Protein AF-A0A5F1SCD1-F1 (afdb_monomer_lite)

Structure (mmCIF, N/CA/C/O backbone):
data_AF-A0A5F1SCD1-F1
#
_entry.id   AF-A0A5F1SCD1-F1
#
loop_
_atom_site.group_PDB
_atom_site.id
_atom_site.type_symbol
_atom_site.label_atom_id
_atom_site.label_alt_id
_atom_site.label_comp_id
_atom_site.label_asym_id
_atom_site.label_entity_id
_atom_site.label_seq_id
_atom_site.pdbx_PDB_ins_code
_atom_site.Cartn_x
_atom_site.Cartn_y
_atom_site.Cartn_z
_atom_site.occupancy
_atom_site.B_iso_or_equiv
_atom_site.auth_seq_id
_atom_site.auth_comp_id
_atom_site.auth_asym_id
_atom_site.auth_atom_id
_atom_site.pdbx_PDB_model_num
ATOM 1 N N . MET A 1 1 ? 27.665 -3.839 -30.040 1.00 73.50 1 MET A N 1
ATOM 2 C CA . MET A 1 1 ? 26.331 -4.293 -29.600 1.00 73.50 1 MET A CA 1
ATOM 3 C C . MET A 1 1 ? 25.674 -3.138 -28.870 1.00 73.50 1 MET A C 1
ATOM 5 O O . MET A 1 1 ? 26.247 -2.667 -27.895 1.00 73.50 1 MET A O 1
ATOM 9 N N . SER A 1 2 ? 24.573 -2.607 -29.399 1.00 88.81 2 SER A N 1
ATOM 10 C CA . SER A 1 2 ? 23.822 -1.507 -28.783 1.00 88.81 2 SER A CA 1
ATOM 11 C C . SER A 1 2 ? 22.533 -2.054 -28.180 1.00 88.81 2 SER A C 1
ATOM 13 O O . SER A 1 2 ? 21.804 -2.798 -28.832 1.00 88.81 2 SER A O 1
ATOM 15 N N . ILE A 1 3 ? 22.274 -1.697 -26.924 1.00 93.31 3 ILE A N 1
ATOM 16 C CA . ILE A 1 3 ? 21.070 -2.084 -26.188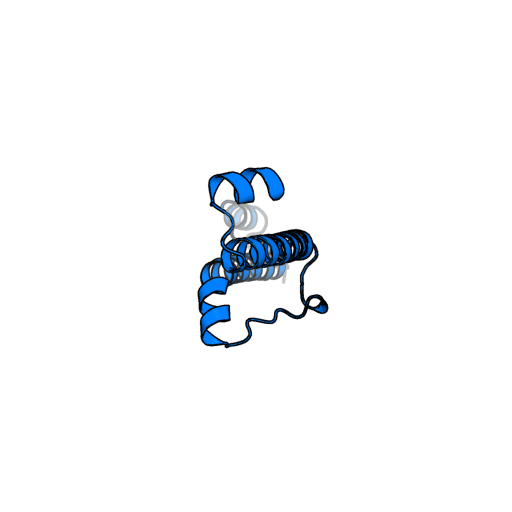 1.00 93.31 3 ILE A CA 1
ATOM 17 C C . ILE A 1 3 ? 20.301 -0.809 -25.863 1.00 93.31 3 ILE A C 1
ATOM 19 O O . ILE A 1 3 ? 20.880 0.151 -25.353 1.00 93.31 3 ILE A O 1
ATOM 23 N N . VAL A 1 4 ? 19.000 -0.810 -26.134 1.00 92.94 4 VAL A N 1
ATOM 24 C CA . VAL A 1 4 ? 18.090 0.271 -25.755 1.00 92.94 4 VAL A CA 1
ATOM 25 C C . VAL A 1 4 ? 17.111 -0.266 -24.721 1.00 92.94 4 VAL A C 1
ATOM 27 O O . VAL A 1 4 ? 16.278 -1.122 -25.018 1.00 92.94 4 VAL A O 1
ATOM 30 N N . ALA A 1 5 ? 17.208 0.247 -23.495 1.00 92.38 5 ALA A N 1
ATOM 31 C CA . ALA A 1 5 ? 16.182 0.038 -22.485 1.00 92.38 5 ALA A CA 1
ATOM 32 C C . ALA A 1 5 ? 15.010 0.985 -22.760 1.00 92.38 5 ALA A C 1
ATOM 34 O O . ALA A 1 5 ? 15.217 2.189 -22.918 1.00 92.38 5 ALA A O 1
ATOM 35 N N . ARG A 1 6 ? 13.786 0.455 -22.825 1.00 90.31 6 ARG A N 1
ATOM 36 C CA . ARG A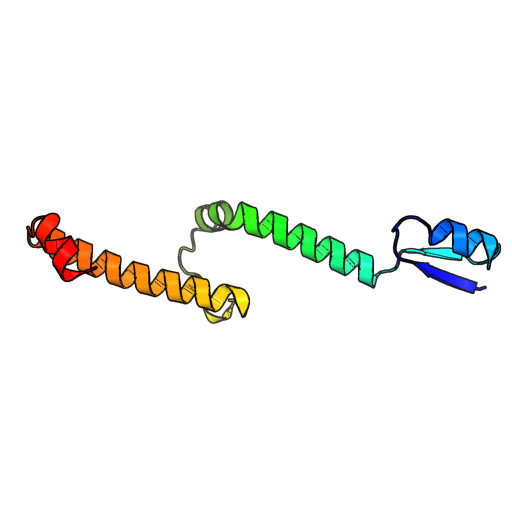 1 6 ? 12.586 1.275 -23.029 1.00 90.31 6 ARG A CA 1
ATOM 37 C C . ARG A 1 6 ? 11.452 0.903 -22.088 1.00 90.31 6 ARG A C 1
ATOM 39 O O . ARG A 1 6 ? 11.255 -0.267 -21.749 1.00 90.31 6 ARG A O 1
ATOM 46 N N . ASP A 1 7 ? 10.642 1.901 -21.754 1.00 86.06 7 ASP A N 1
ATOM 47 C CA . ASP A 1 7 ? 9.296 1.658 -21.245 1.00 86.06 7 ASP A CA 1
ATOM 48 C C . ASP A 1 7 ? 8.454 0.954 -22.322 1.00 86.06 7 ASP A C 1
ATOM 50 O O . ASP A 1 7 ? 8.676 1.154 -23.518 1.00 86.06 7 ASP A O 1
ATOM 54 N N . ARG A 1 8 ? 7.481 0.132 -21.913 1.00 79.94 8 ARG A N 1
ATOM 55 C CA . ARG A 1 8 ? 6.611 -0.647 -22.810 1.00 79.94 8 ARG A CA 1
ATOM 56 C C . ARG A 1 8 ? 5.439 0.146 -23.386 1.00 79.94 8 ARG A C 1
ATOM 58 O O . ARG A 1 8 ? 4.745 -0.399 -24.245 1.00 79.94 8 ARG A O 1
ATOM 65 N N . ARG A 1 9 ? 5.239 1.408 -22.983 1.00 77.94 9 ARG A N 1
ATOM 66 C CA . ARG A 1 9 ? 4.234 2.303 -23.585 1.00 77.94 9 ARG A CA 1
ATOM 67 C C . ARG A 1 9 ? 4.338 2.329 -25.115 1.00 77.94 9 ARG A C 1
ATOM 69 O O . ARG A 1 9 ? 5.413 2.121 -25.692 1.00 77.94 9 ARG A O 1
ATOM 76 N N . GLY A 1 10 ? 3.190 2.530 -25.762 1.00 80.38 10 GLY A N 1
ATOM 77 C CA . GLY A 1 10 ? 3.076 2.555 -27.220 1.00 80.38 10 GLY A CA 1
ATOM 78 C C . GLY A 1 10 ? 3.967 3.630 -27.846 1.00 80.38 10 GLY A C 1
ATOM 79 O O . GLY A 1 10 ? 4.192 4.677 -27.245 1.00 80.38 10 GLY A O 1
ATOM 80 N N . GLY A 1 11 ? 4.502 3.354 -29.036 1.00 86.38 11 GLY A N 1
ATOM 81 C CA . GLY A 1 11 ? 5.293 4.304 -29.828 1.00 86.38 11 GLY A CA 1
ATOM 82 C C . GLY A 1 11 ? 6.814 4.193 -29.677 1.00 86.38 11 GLY A C 1
ATOM 83 O O . GLY A 1 11 ? 7.515 4.269 -30.683 1.00 86.38 11 GLY A O 1
ATOM 84 N N . TYR A 1 12 ? 7.356 3.939 -28.477 1.00 87.69 12 TYR A N 1
ATOM 85 C CA . TYR A 1 12 ? 8.823 3.899 -28.316 1.00 87.69 12 TYR A CA 1
ATOM 86 C C . TYR A 1 12 ? 9.475 2.756 -29.100 1.00 87.69 12 TYR A C 1
ATOM 88 O O . TYR A 1 12 ? 10.519 2.955 -29.709 1.00 87.69 12 TYR A O 1
ATOM 96 N N . GLY A 1 13 ? 8.849 1.576 -29.134 1.00 90.75 13 GLY A N 1
ATOM 97 C CA . GLY A 1 13 ? 9.391 0.434 -29.874 1.00 90.75 13 GLY A CA 1
ATOM 98 C C . GLY A 1 13 ? 9.511 0.711 -31.373 1.00 90.75 13 GLY A C 1
ATOM 99 O O . GLY A 1 13 ? 10.560 0.475 -31.963 1.00 90.75 13 GLY A O 1
ATOM 100 N N . GLU A 1 14 ? 8.472 1.292 -31.973 1.00 92.06 14 GLU A N 1
ATOM 101 C CA . GLU A 1 14 ? 8.469 1.664 -33.392 1.00 92.06 14 GLU A CA 1
ATOM 102 C C . GLU A 1 14 ? 9.479 2.770 -33.705 1.00 92.06 14 GLU A C 1
ATOM 104 O O . GLU A 1 14 ? 10.174 2.704 -34.719 1.00 92.06 14 GLU A O 1
ATOM 109 N N . ALA A 1 15 ? 9.595 3.774 -32.829 1.00 93.31 15 ALA A N 1
ATOM 110 C CA . ALA A 1 15 ? 10.586 4.834 -32.978 1.00 93.31 15 ALA A CA 1
ATOM 111 C C . ALA A 1 15 ? 12.019 4.279 -32.931 1.00 93.31 15 ALA A C 1
ATOM 113 O O . ALA A 1 15 ? 12.853 4.666 -33.749 1.00 93.31 15 ALA A O 1
ATOM 114 N N . ILE A 1 16 ? 12.289 3.328 -32.030 1.00 92.81 16 ILE A N 1
ATOM 115 C CA . ILE A 1 16 ? 13.599 2.675 -31.916 1.00 92.81 16 ILE A CA 1
ATOM 116 C C . ILE A 1 16 ? 13.877 1.790 -33.132 1.00 92.81 16 ILE A C 1
ATOM 118 O O . ILE A 1 16 ? 14.981 1.849 -33.657 1.00 92.81 16 ILE A O 1
ATOM 122 N N . VAL A 1 17 ? 12.893 1.037 -33.641 1.00 93.88 17 VAL A N 1
ATOM 123 C CA . VAL A 1 17 ? 13.062 0.257 -34.884 1.00 93.88 17 VAL A CA 1
ATOM 124 C C . VAL A 1 17 ? 13.444 1.164 -36.059 1.00 93.88 17 VAL A C 1
ATOM 126 O O . VAL A 1 17 ? 14.312 0.802 -36.848 1.00 93.88 17 VAL A O 1
ATOM 129 N N . LYS A 1 18 ? 12.834 2.352 -36.166 1.00 94.62 18 LYS A N 1
ATOM 130 C CA . LYS A 1 18 ? 13.134 3.315 -37.239 1.00 94.62 18 LYS A CA 1
ATOM 131 C C . LYS A 1 18 ? 14.505 3.978 -37.082 1.00 94.62 18 LYS A C 1
ATOM 133 O O . LYS A 1 18 ? 15.203 4.152 -38.074 1.00 94.62 18 LYS A O 1
ATOM 138 N N . ALA A 1 19 ? 14.875 4.374 -35.865 1.00 94.19 19 ALA A N 1
ATOM 139 C CA . ALA A 1 19 ? 16.101 5.132 -35.612 1.00 94.19 19 ALA A CA 1
ATOM 140 C C . ALA A 1 19 ? 17.345 4.246 -35.419 1.00 94.19 19 ALA A C 1
ATOM 142 O O . ALA A 1 19 ? 18.450 4.648 -35.771 1.00 94.19 19 ALA A O 1
ATOM 143 N N . LEU A 1 20 ? 17.174 3.056 -34.838 1.00 94.00 20 LEU A N 1
ATOM 144 C CA . LEU A 1 20 ? 18.234 2.132 -34.431 1.00 94.00 20 LEU A CA 1
ATOM 145 C C . LEU A 1 20 ? 17.816 0.670 -34.720 1.00 94.00 20 LEU A C 1
ATOM 147 O O . LEU A 1 20 ? 17.620 -0.114 -33.789 1.00 94.00 20 LEU A O 1
ATOM 151 N N . PRO A 1 21 ? 17.710 0.265 -36.001 1.00 92.25 21 PRO A N 1
ATOM 152 C CA . PRO A 1 21 ? 17.158 -1.037 -36.404 1.00 92.25 21 PRO A CA 1
ATOM 153 C C . PRO A 1 21 ? 17.967 -2.247 -35.918 1.00 92.25 21 PRO A C 1
ATOM 155 O O . PRO A 1 21 ? 17.445 -3.355 -35.848 1.00 92.25 21 PRO A O 1
ATOM 158 N N . HIS A 1 22 ? 19.242 -2.045 -35.581 1.00 94.50 22 HIS A N 1
ATOM 159 C CA . HIS A 1 22 ? 20.142 -3.099 -35.107 1.00 94.50 22 HIS A CA 1
ATOM 160 C C . HIS A 1 22 ? 20.301 -3.129 -33.581 1.00 94.50 22 HIS A C 1
ATOM 162 O O . HIS A 1 22 ? 21.075 -3.939 -33.072 1.00 94.50 22 HIS A O 1
ATOM 168 N N . ALA A 1 23 ? 19.628 -2.234 -32.851 1.00 94.88 23 ALA A N 1
ATOM 169 C CA . ALA A 1 23 ? 19.707 -2.211 -31.399 1.00 94.88 23 ALA A CA 1
ATOM 170 C C . ALA A 1 23 ? 18.766 -3.249 -30.779 1.00 94.88 23 ALA A C 1
ATOM 172 O O . ALA A 1 23 ? 17.587 -3.337 -31.129 1.00 94.88 23 ALA A O 1
ATOM 173 N N . GLU A 1 24 ? 19.278 -3.995 -29.805 1.00 94.88 24 GLU A N 1
ATOM 174 C CA . GLU A 1 24 ? 18.461 -4.897 -29.004 1.00 94.88 24 GLU A CA 1
ATOM 175 C C . GLU A 1 24 ? 17.596 -4.075 -28.044 1.00 94.88 24 GLU A C 1
ATOM 177 O O . GLU A 1 24 ? 18.092 -3.228 -27.297 1.00 94.88 24 GLU A O 1
ATOM 182 N N . GLN A 1 25 ? 16.287 -4.310 -28.067 1.00 92.94 25 GLN A N 1
ATOM 183 C CA . GLN A 1 25 ? 15.346 -3.602 -27.207 1.00 92.94 25 GLN A CA 1
ATOM 184 C C . GLN A 1 25 ? 15.044 -4.432 -25.967 1.00 92.94 25 GLN A C 1
ATOM 186 O O . GLN A 1 25 ? 14.438 -5.499 -26.055 1.00 92.94 25 GLN A O 1
ATOM 191 N N . VAL A 1 26 ? 15.408 -3.904 -24.803 1.00 92.81 26 VAL A N 1
ATOM 192 C CA . VAL A 1 26 ? 15.135 -4.532 -23.508 1.00 92.81 26 VAL A CA 1
ATOM 193 C C . VAL A 1 26 ? 14.111 -3.716 -22.731 1.00 92.81 26 VAL A C 1
ATOM 195 O O . VAL A 1 26 ? 14.003 -2.496 -22.873 1.00 92.81 26 VAL A O 1
ATOM 198 N N . ALA A 1 27 ? 13.328 -4.392 -21.894 1.00 88.19 27 ALA A N 1
ATOM 199 C CA . ALA A 1 27 ? 12.406 -3.700 -21.006 1.00 88.19 27 ALA A CA 1
ATOM 200 C C . ALA A 1 27 ? 13.182 -2.920 -19.938 1.00 88.19 27 ALA A C 1
ATOM 202 O O . ALA A 1 27 ? 14.092 -3.454 -19.299 1.00 88.19 27 ALA A O 1
ATOM 203 N N . ASP A 1 28 ? 12.787 -1.671 -19.720 1.00 88.69 28 ASP A N 1
ATOM 204 C CA . ASP A 1 28 ? 13.298 -0.865 -18.620 1.00 88.69 28 ASP A CA 1
ATOM 205 C C . ASP A 1 28 ? 12.905 -1.497 -17.271 1.00 88.69 28 ASP A C 1
ATOM 207 O O . ASP A 1 28 ? 11.725 -1.661 -16.940 1.00 88.69 28 ASP A O 1
ATOM 211 N N . ARG A 1 29 ? 13.926 -1.865 -16.488 1.00 87.50 29 ARG A N 1
ATOM 212 C CA . ARG A 1 29 ? 13.770 -2.497 -15.172 1.00 87.50 29 ARG A CA 1
ATOM 213 C C . ARG A 1 29 ? 13.171 -1.550 -14.138 1.00 87.50 29 ARG A C 1
ATOM 215 O O . ARG A 1 29 ? 12.392 -2.010 -13.310 1.00 87.50 29 ARG A O 1
ATOM 222 N N . TRP A 1 30 ? 13.505 -0.262 -14.178 1.00 88.50 30 TRP A N 1
ATOM 223 C CA . TRP A 1 30 ? 12.983 0.718 -13.228 1.00 88.50 30 TRP A CA 1
ATOM 224 C C . TRP A 1 30 ? 11.473 0.866 -13.395 1.00 88.50 30 TRP A C 1
ATOM 226 O O . TRP A 1 30 ? 10.724 0.660 -12.443 1.00 88.50 30 TRP A O 1
ATOM 236 N N . HIS A 1 31 ? 11.014 1.091 -14.628 1.00 84.88 31 HIS A N 1
ATOM 237 C CA . HIS A 1 31 ? 9.585 1.213 -14.923 1.00 84.88 31 HIS A CA 1
ATOM 238 C C . HIS A 1 31 ? 8.814 -0.074 -14.602 1.00 84.88 31 HIS A C 1
ATOM 240 O O . HIS A 1 31 ? 7.678 -0.020 -14.124 1.00 84.88 31 HIS A O 1
ATOM 246 N N . LEU A 1 32 ? 9.421 -1.241 -14.841 1.00 84.00 32 LEU A N 1
ATOM 247 C CA . LEU A 1 32 ? 8.819 -2.521 -14.478 1.00 84.00 32 LEU A CA 1
ATOM 248 C C . LEU A 1 32 ? 8.645 -2.655 -12.959 1.00 84.00 32 LEU A C 1
ATOM 250 O O . LEU A 1 32 ? 7.562 -3.030 -12.507 1.00 84.00 32 LEU A O 1
ATOM 254 N N . MET A 1 33 ? 9.684 -2.337 -12.184 1.00 89.25 33 MET A N 1
ATOM 255 C CA . MET A 1 33 ? 9.647 -2.422 -10.723 1.00 89.25 33 MET A CA 1
ATOM 256 C C . MET A 1 33 ? 8.683 -1.403 -10.116 1.00 89.25 33 MET A C 1
ATOM 258 O O . MET A 1 33 ? 7.904 -1.770 -9.239 1.00 89.25 33 MET A O 1
ATOM 262 N N . GLU A 1 34 ? 8.667 -0.169 -10.617 1.00 88.00 34 GLU A N 1
ATOM 263 C CA . GLU A 1 34 ? 7.755 0.8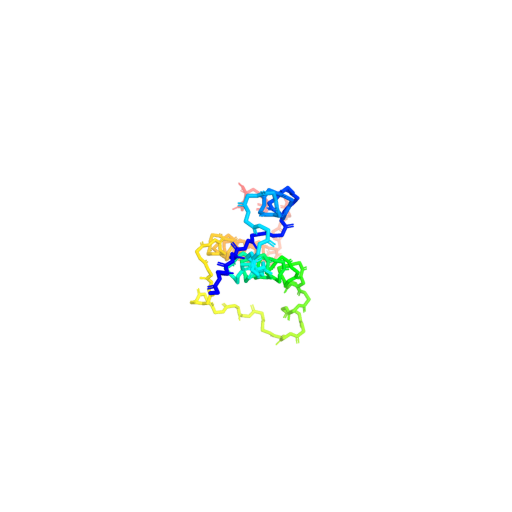90 -10.170 1.00 88.00 34 GLU A CA 1
ATOM 264 C C . GLU A 1 34 ? 6.288 0.497 -10.403 1.00 88.00 34 GLU A C 1
ATOM 266 O O . GLU A 1 34 ? 5.467 0.502 -9.483 1.00 88.00 34 GLU A O 1
ATOM 271 N N . ASN A 1 35 ? 5.954 0.063 -11.624 1.00 86.12 35 ASN A N 1
ATOM 272 C CA . ASN A 1 35 ? 4.592 -0.354 -11.959 1.00 86.12 35 ASN A CA 1
ATOM 273 C C . ASN A 1 35 ? 4.152 -1.589 -11.164 1.00 86.12 35 ASN A C 1
ATOM 275 O O . ASN A 1 35 ? 3.015 -1.636 -10.692 1.00 86.12 35 ASN A O 1
ATOM 279 N N . SER A 1 36 ? 5.046 -2.568 -10.998 1.00 88.50 36 SER A N 1
ATOM 280 C CA . SER A 1 36 ? 4.748 -3.792 -10.246 1.00 88.50 36 SER A CA 1
ATOM 281 C C . SER A 1 36 ? 4.542 -3.495 -8.763 1.00 88.50 36 SER A C 1
ATOM 283 O O . SER A 1 36 ? 3.580 -3.980 -8.171 1.00 88.50 36 SER A O 1
ATOM 285 N N . SER A 1 37 ? 5.392 -2.646 -8.176 1.00 86.75 37 SER A N 1
ATOM 286 C CA . SER A 1 37 ? 5.291 -2.242 -6.769 1.00 86.75 37 SER A CA 1
ATOM 287 C C . SER A 1 37 ? 3.994 -1.487 -6.506 1.00 86.75 37 SER A C 1
ATOM 289 O O . SER A 1 37 ? 3.279 -1.812 -5.561 1.00 86.75 37 SER A O 1
ATOM 291 N N . ARG A 1 38 ? 3.631 -0.539 -7.380 1.00 87.62 38 ARG A N 1
ATOM 292 C CA . ARG A 1 38 ? 2.367 0.199 -7.269 1.00 87.62 38 ARG A CA 1
ATOM 293 C C . ARG A 1 38 ? 1.147 -0.716 -7.383 1.00 87.62 38 ARG A C 1
ATOM 295 O O . ARG A 1 38 ? 0.256 -0.638 -6.545 1.00 87.62 38 ARG A O 1
ATOM 302 N N . ALA A 1 39 ? 1.122 -1.614 -8.370 1.00 90.62 39 ALA A N 1
ATOM 303 C CA . ALA A 1 39 ? 0.015 -2.559 -8.538 1.00 90.62 39 ALA A CA 1
ATOM 304 C C . ALA A 1 39 ? -0.129 -3.502 -7.331 1.00 90.62 39 ALA A C 1
ATOM 306 O O . ALA A 1 39 ? -1.244 -3.783 -6.884 1.00 90.62 39 ALA A O 1
ATOM 307 N N . PHE A 1 40 ? 0.997 -3.959 -6.780 1.00 89.62 40 PHE A N 1
ATOM 308 C CA . PHE A 1 40 ? 1.018 -4.777 -5.574 1.00 89.62 40 PHE A CA 1
ATOM 309 C C . PHE A 1 40 ? 0.494 -4.007 -4.356 1.00 89.62 40 PHE A C 1
ATOM 311 O O . PHE A 1 40 ? -0.392 -4.506 -3.662 1.00 89.62 40 PHE A O 1
ATOM 318 N N . LEU A 1 41 ? 0.975 -2.780 -4.127 1.00 85.75 41 LEU A N 1
ATOM 319 C CA . LEU A 1 41 ? 0.507 -1.921 -3.035 1.00 85.75 41 LEU A CA 1
ATOM 320 C C . LEU A 1 41 ? -0.999 -1.650 -3.123 1.00 85.75 41 LEU A C 1
ATOM 322 O O . LEU A 1 41 ? -1.689 -1.761 -2.112 1.00 85.75 41 LEU A O 1
ATOM 326 N N . ASP A 1 42 ? -1.532 -1.381 -4.317 1.00 84.81 42 ASP A N 1
ATOM 327 C CA . ASP A 1 42 ? -2.971 -1.178 -4.519 1.00 84.81 42 ASP A CA 1
ATOM 328 C C . ASP A 1 42 ? -3.787 -2.439 -4.187 1.00 84.81 42 ASP A C 1
ATOM 330 O O . ASP A 1 42 ? -4.841 -2.362 -3.546 1.00 84.81 42 ASP A O 1
ATOM 334 N N . ALA A 1 43 ? -3.315 -3.615 -4.612 1.00 89.25 43 ALA A N 1
ATOM 335 C CA . ALA A 1 43 ? -3.984 -4.890 -4.349 1.00 89.25 43 ALA A CA 1
ATOM 336 C C . ALA A 1 43 ? -3.968 -5.257 -2.854 1.00 89.25 43 ALA A C 1
ATOM 338 O O . ALA A 1 43 ? -4.995 -5.658 -2.291 1.00 89.25 43 ALA A O 1
ATOM 339 N N . VAL A 1 44 ? -2.818 -5.071 -2.198 1.00 84.12 44 VAL A N 1
ATOM 340 C CA . VAL A 1 44 ? -2.662 -5.281 -0.754 1.00 84.12 44 VAL A CA 1
ATOM 341 C C . VAL A 1 44 ? -3.515 -4.281 0.019 1.00 84.12 44 VAL A C 1
ATOM 343 O O . VAL A 1 44 ? -4.294 -4.693 0.878 1.00 84.12 44 VAL A O 1
ATOM 346 N N . GLY A 1 45 ? -3.458 -2.994 -0.336 1.00 80.44 45 GLY A N 1
ATOM 347 C CA . GLY A 1 45 ? -4.242 -1.919 0.273 1.00 80.44 45 GLY A CA 1
ATOM 348 C C . GLY A 1 45 ? -5.742 -2.221 0.296 1.00 80.44 45 GLY A C 1
ATOM 349 O O . GLY A 1 45 ? -6.384 -2.097 1.343 1.00 80.44 45 GLY A O 1
ATOM 350 N N . LYS A 1 46 ? -6.291 -2.724 -0.819 1.00 83.56 46 LYS A N 1
ATOM 351 C CA . LYS A 1 46 ? -7.698 -3.166 -0.921 1.00 83.56 46 LYS A CA 1
ATOM 352 C C . LYS A 1 46 ? -8.039 -4.328 0.019 1.00 83.56 46 LYS A C 1
ATOM 354 O O . LYS A 1 46 ? -9.166 -4.415 0.504 1.00 83.56 46 LYS A O 1
ATOM 359 N N . SER A 1 47 ? -7.068 -5.188 0.310 1.00 81.19 47 SER A N 1
ATOM 360 C CA . SER A 1 47 ? -7.240 -6.409 1.109 1.00 81.19 47 SER A CA 1
ATOM 361 C C . SER A 1 47 ? -6.860 -6.228 2.584 1.00 81.19 47 SER A C 1
ATOM 363 O O . SER A 1 47 ? -7.112 -7.113 3.402 1.00 81.19 47 SER A O 1
ATOM 365 N N . MET A 1 48 ? -6.313 -5.069 2.975 1.00 80.50 48 MET A N 1
ATOM 366 C CA . MET A 1 48 ? -5.778 -4.831 4.322 1.00 80.50 48 MET A CA 1
ATOM 367 C C . MET A 1 48 ? -6.783 -5.073 5.453 1.00 80.50 48 MET A C 1
ATOM 369 O O . MET A 1 48 ? -6.391 -5.481 6.544 1.00 80.50 48 MET A O 1
ATOM 373 N N . ARG A 1 49 ? -8.084 -4.843 5.224 1.00 71.19 49 ARG A N 1
ATOM 374 C CA . ARG A 1 49 ? -9.123 -5.161 6.220 1.00 71.19 49 ARG A CA 1
ATOM 375 C C . ARG A 1 49 ? -9.163 -6.659 6.528 1.00 71.19 49 ARG A C 1
ATOM 377 O O . ARG A 1 49 ? -9.187 -7.021 7.698 1.00 71.19 49 ARG A O 1
ATOM 384 N N . GLN A 1 50 ? -9.159 -7.495 5.493 1.00 77.94 50 GLN A N 1
ATOM 385 C CA . GLN A 1 50 ? -9.178 -8.952 5.626 1.00 77.94 50 GLN A CA 1
ATOM 386 C C . GLN A 1 50 ? -7.849 -9.454 6.192 1.00 77.94 50 GLN A C 1
ATOM 388 O O . GLN A 1 50 ? -7.853 -10.249 7.121 1.00 77.94 50 GLN A O 1
ATOM 393 N N . ILE A 1 51 ? -6.720 -8.910 5.719 1.00 78.81 51 ILE A N 1
ATOM 394 C CA . ILE A 1 51 ? -5.387 -9.230 6.252 1.00 78.81 51 ILE A CA 1
ATOM 395 C C . ILE A 1 51 ? -5.339 -8.974 7.766 1.00 78.81 51 ILE A C 1
ATOM 397 O O . ILE A 1 51 ? -4.942 -9.856 8.518 1.00 78.81 51 ILE A O 1
ATOM 401 N N . ARG A 1 52 ? -5.819 -7.814 8.238 1.00 70.88 52 ARG A N 1
ATOM 402 C CA . ARG A 1 52 ? -5.874 -7.500 9.679 1.00 70.88 52 ARG A CA 1
ATOM 403 C C . ARG A 1 52 ? -6.767 -8.455 10.472 1.00 70.88 52 ARG A C 1
ATOM 405 O O . ARG A 1 52 ? -6.400 -8.840 11.575 1.00 70.88 52 ARG A O 1
ATOM 412 N N . GLN A 1 53 ? -7.917 -8.838 9.917 1.00 72.56 53 GLN A N 1
ATOM 413 C CA . GLN A 1 53 ? -8.829 -9.792 10.555 1.00 72.56 53 GLN A CA 1
ATOM 414 C C . GLN A 1 53 ? -8.188 -11.178 10.703 1.00 72.56 53 GLN A C 1
ATOM 416 O O . GLN A 1 53 ? -8.288 -11.779 11.768 1.00 72.56 53 GLN A O 1
ATOM 421 N N . THR A 1 54 ? -7.504 -11.663 9.664 1.00 76.69 54 THR A N 1
ATOM 422 C CA . THR A 1 54 ? -6.896 -13.002 9.644 1.00 76.69 54 THR A CA 1
ATOM 423 C C . THR A 1 54 ? -5.609 -13.083 10.463 1.00 76.69 54 THR A C 1
ATOM 425 O O . THR A 1 54 ? -5.370 -14.084 11.127 1.00 76.69 54 THR A O 1
ATOM 428 N N . VAL A 1 55 ? -4.780 -12.034 10.450 1.00 72.88 55 VAL A N 1
ATOM 429 C CA . VAL A 1 55 ? -3.507 -11.998 11.195 1.00 72.88 55 VAL A CA 1
ATOM 430 C C . VAL A 1 55 ? -3.735 -11.876 12.711 1.00 72.88 55 VAL A C 1
ATOM 432 O O . VAL A 1 55 ? -2.811 -12.078 13.491 1.00 72.88 55 VAL A O 1
ATOM 435 N N . GLY A 1 56 ? -4.952 -11.552 13.163 1.00 61.91 56 GLY A N 1
ATOM 436 C CA . GLY A 1 56 ? -5.291 -11.467 14.589 1.00 61.91 56 GLY A CA 1
ATOM 437 C C . GLY A 1 56 ? -4.617 -10.308 15.333 1.00 61.91 56 GLY A C 1
ATOM 438 O O . GLY A 1 56 ? -4.897 -10.085 16.510 1.00 61.91 56 GLY A O 1
ATOM 439 N N . SER A 1 57 ? -3.772 -9.522 14.661 1.00 59.25 57 SER A N 1
ATOM 440 C CA . SER A 1 57 ? -3.163 -8.332 15.239 1.00 59.25 57 SER A CA 1
ATOM 441 C C . SER A 1 57 ? -4.043 -7.116 14.963 1.00 59.25 57 SER A C 1
ATOM 443 O O . SER A 1 57 ? -3.910 -6.425 13.953 1.00 59.25 57 SER A O 1
ATOM 445 N N . ASN A 1 58 ? -4.946 -6.828 15.902 1.00 61.31 58 ASN A N 1
ATOM 446 C CA . ASN A 1 58 ? -5.623 -5.528 15.978 1.00 61.31 58 ASN A CA 1
ATOM 447 C C . ASN A 1 58 ? -4.657 -4.391 16.368 1.00 61.31 58 ASN A C 1
ATOM 449 O O . ASN A 1 58 ? -5.056 -3.226 16.402 1.00 61.31 58 ASN A O 1
ATOM 453 N N . VAL A 1 59 ? -3.398 -4.723 16.672 1.00 63.44 59 VAL A N 1
ATOM 454 C CA . VAL A 1 59 ? -2.356 -3.788 17.083 1.00 63.44 59 VAL A CA 1
ATOM 455 C C . VAL A 1 59 ? -1.429 -3.550 15.896 1.00 63.44 59 VAL A C 1
ATOM 457 O O . VAL A 1 59 ? -0.585 -4.376 15.553 1.00 63.44 59 VAL A O 1
ATOM 460 N N . VAL A 1 60 ? -1.622 -2.409 15.241 1.00 67.50 60 VAL A N 1
ATOM 461 C CA . VAL A 1 60 ? -0.668 -1.882 14.264 1.00 67.50 60 VAL A CA 1
ATOM 462 C C . VAL A 1 60 ? 0.466 -1.234 15.050 1.00 67.50 60 VAL A C 1
ATOM 464 O O . VAL A 1 60 ? 0.196 -0.314 15.819 1.00 67.50 60 VAL A O 1
ATOM 467 N N . ASP A 1 61 ? 1.710 -1.691 14.879 1.00 73.00 61 ASP A N 1
ATOM 468 C CA . ASP A 1 61 ? 2.864 -0.974 15.432 1.00 73.00 61 ASP A CA 1
ATOM 469 C C . ASP A 1 61 ? 2.971 0.391 14.728 1.00 73.00 61 ASP A C 1
ATOM 471 O O . ASP A 1 61 ? 3.225 0.435 13.518 1.00 73.00 61 ASP A O 1
ATOM 475 N N . PRO A 1 62 ? 2.796 1.518 15.445 1.00 73.81 62 PRO A N 1
ATOM 476 C CA . PRO A 1 62 ? 2.854 2.847 14.845 1.00 73.81 62 PRO A CA 1
ATOM 477 C C . PRO A 1 62 ? 4.196 3.155 14.171 1.00 73.81 62 PRO A C 1
ATOM 479 O O . PRO A 1 62 ? 4.261 4.028 13.304 1.00 73.81 62 PRO A O 1
ATOM 482 N N . LYS A 1 63 ? 5.272 2.450 14.550 1.00 76.56 63 LYS A N 1
ATOM 483 C CA . LYS A 1 63 ? 6.606 2.610 13.954 1.00 76.56 63 LYS A CA 1
ATOM 484 C C . LYS A 1 63 ? 6.695 2.066 12.530 1.00 76.56 63 LYS A C 1
ATOM 486 O O . LYS A 1 63 ? 7.579 2.489 11.792 1.00 76.56 63 LYS A O 1
ATOM 491 N N . LEU A 1 64 ? 5.787 1.170 12.144 1.00 74.94 64 LEU A N 1
ATOM 492 C CA . LEU A 1 64 ? 5.732 0.582 10.803 1.00 74.94 64 LEU A CA 1
ATOM 493 C C . LEU A 1 64 ? 4.868 1.394 9.827 1.00 74.94 64 LEU A C 1
ATOM 495 O O . LEU A 1 64 ? 4.800 1.057 8.649 1.00 74.94 64 LEU A O 1
ATOM 499 N N . LEU A 1 65 ? 4.210 2.460 10.297 1.00 76.88 65 LEU A N 1
ATOM 500 C CA . LEU A 1 65 ? 3.360 3.297 9.457 1.00 76.88 65 LEU A CA 1
ATOM 501 C C . LEU A 1 65 ? 4.191 4.160 8.510 1.00 76.88 65 LEU A C 1
ATOM 503 O O . LEU A 1 65 ? 5.083 4.909 8.932 1.00 76.88 65 LEU A O 1
ATOM 507 N N . THR A 1 66 ? 3.819 4.139 7.232 1.00 78.50 66 THR A N 1
ATOM 508 C CA . THR A 1 66 ? 4.326 5.111 6.262 1.00 78.50 66 THR A CA 1
ATOM 509 C C . THR A 1 66 ? 3.849 6.523 6.619 1.00 78.50 66 THR A C 1
ATOM 511 O O . THR A 1 66 ? 2.885 6.722 7.364 1.00 78.50 66 THR A O 1
ATOM 514 N N . TYR A 1 67 ? 4.503 7.545 6.060 1.00 73.38 67 TYR A N 1
ATOM 515 C CA . TYR A 1 67 ? 4.139 8.942 6.319 1.00 73.38 67 TYR A CA 1
ATOM 516 C C . TYR A 1 67 ? 2.680 9.258 5.939 1.00 73.38 67 TYR A C 1
ATOM 518 O O . TYR A 1 67 ? 2.013 10.007 6.646 1.00 73.38 67 TYR A O 1
ATOM 526 N N . ALA A 1 68 ? 2.165 8.642 4.870 1.00 70.75 68 ALA A N 1
ATOM 527 C CA . ALA A 1 68 ? 0.783 8.815 4.423 1.00 70.75 68 ALA A CA 1
ATOM 528 C C . ALA A 1 68 ? -0.245 8.083 5.311 1.00 70.75 68 ALA A C 1
ATOM 530 O O . ALA A 1 68 ? -1.397 8.510 5.401 1.00 70.75 68 ALA A O 1
ATOM 531 N N . GLU A 1 69 ? 0.154 7.004 5.992 1.00 76.12 69 GLU A N 1
ATOM 532 C CA . GLU A 1 69 ? -0.729 6.226 6.874 1.00 76.12 69 GLU A CA 1
ATOM 533 C C . GLU A 1 69 ? -0.826 6.816 8.290 1.00 76.12 69 GLU A C 1
ATOM 535 O O . GLU A 1 69 ? -1.850 6.647 8.960 1.00 76.12 69 GLU A O 1
ATOM 540 N N . LYS A 1 70 ? 0.193 7.561 8.743 1.00 80.94 70 LYS A N 1
ATOM 541 C CA . LYS A 1 70 ? 0.221 8.191 10.077 1.00 80.94 70 LYS A CA 1
ATOM 542 C C . LYS A 1 70 ? -1.010 9.065 10.379 1.00 80.94 70 LYS A C 1
ATOM 544 O O . LYS A 1 70 ? -1.656 8.805 11.397 1.00 80.94 70 LYS A O 1
ATOM 549 N N . PRO A 1 71 ? -1.438 10.006 9.509 1.00 82.88 71 PRO A N 1
ATOM 550 C CA . PRO A 1 71 ? -2.628 10.823 9.772 1.00 82.88 71 PRO A CA 1
ATOM 551 C C . PRO A 1 71 ? -3.915 9.998 9.915 1.00 82.88 71 PRO A C 1
ATOM 553 O O . PRO A 1 71 ? -4.805 10.334 10.701 1.00 82.88 71 PRO A O 1
ATOM 556 N N . GLN A 1 72 ? -4.024 8.892 9.171 1.00 78.38 72 GLN A N 1
ATOM 557 C CA . GLN A 1 72 ? -5.187 8.006 9.232 1.00 78.38 72 GLN A CA 1
ATOM 558 C C . GLN A 1 72 ? -5.234 7.246 10.561 1.00 78.38 72 GLN A C 1
ATOM 560 O O . GLN A 1 72 ? -6.305 7.126 11.165 1.00 78.38 72 GLN A O 1
ATOM 565 N N . TYR A 1 73 ? -4.075 6.778 11.031 1.00 83.00 73 TYR A N 1
ATOM 566 C CA . TYR A 1 73 ? -3.932 6.103 12.318 1.00 83.00 73 TYR A CA 1
ATOM 567 C C . TYR A 1 73 ? -4.198 7.045 13.500 1.00 83.00 73 TYR A C 1
ATOM 569 O O . TYR A 1 73 ? -4.959 6.705 14.404 1.00 83.00 73 TYR A O 1
ATOM 577 N N . GLU A 1 74 ? -3.687 8.275 13.460 1.00 86.94 74 GLU A N 1
ATOM 578 C CA . GLU A 1 74 ? -3.998 9.304 14.462 1.00 86.94 74 GLU A CA 1
ATOM 579 C C . GLU A 1 74 ? -5.493 9.660 14.478 1.00 86.94 74 GLU A C 1
ATOM 581 O O . GLU A 1 74 ? -6.107 9.828 15.536 1.00 86.94 74 GLU A O 1
ATOM 586 N N . GLY A 1 75 ? -6.122 9.752 1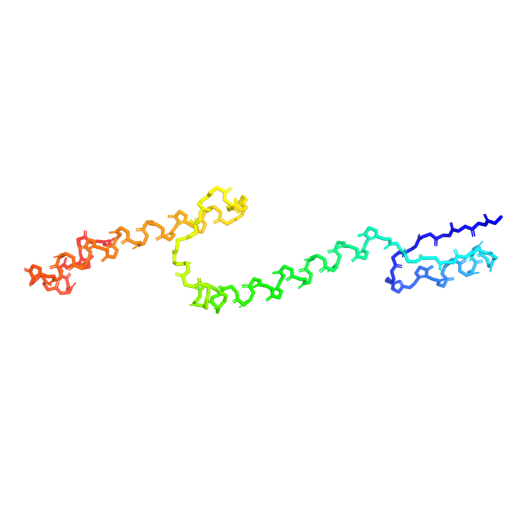3.302 1.00 87.44 75 GLY A N 1
ATOM 587 C CA . GLY A 1 75 ? -7.572 9.914 13.189 1.00 87.44 75 GLY A CA 1
ATOM 588 C C . GLY A 1 75 ? -8.351 8.712 13.737 1.00 87.44 75 GLY A C 1
ATOM 589 O O . GLY A 1 75 ? -9.429 8.869 14.311 1.00 87.44 75 GLY A O 1
ATOM 590 N N . TYR A 1 76 ? -7.830 7.496 13.577 1.00 84.62 76 TYR A N 1
ATOM 591 C CA . TYR A 1 76 ? -8.389 6.293 14.195 1.00 84.62 76 TYR A CA 1
ATOM 592 C C . TYR A 1 76 ? -8.288 6.335 15.727 1.00 84.62 76 TYR A C 1
ATOM 594 O O . TYR A 1 76 ? -9.306 6.125 16.385 1.00 84.62 76 TYR A O 1
ATOM 602 N N . LEU A 1 77 ? -7.129 6.689 16.292 1.00 86.38 77 LEU A N 1
ATOM 603 C CA . LEU A 1 77 ? -6.940 6.807 17.744 1.00 86.38 77 LEU A CA 1
ATOM 604 C C . LEU A 1 77 ? -7.889 7.837 18.366 1.00 86.38 77 LEU A C 1
ATOM 606 O O . LEU A 1 77 ? -8.552 7.540 19.357 1.00 86.38 77 LEU A O 1
ATOM 610 N N . ARG A 1 78 ? -8.044 9.012 17.742 1.00 87.62 78 ARG A N 1
ATOM 611 C CA . ARG A 1 78 ? -9.009 10.029 18.201 1.00 87.62 78 ARG A CA 1
ATOM 612 C C . ARG A 1 78 ? -10.444 9.498 18.228 1.00 87.62 78 ARG A C 1
ATOM 614 O O . ARG A 1 78 ? -11.172 9.744 19.186 1.00 87.62 78 ARG A O 1
ATOM 621 N N . ARG A 1 79 ? -10.842 8.729 17.208 1.00 87.69 79 ARG A N 1
ATOM 622 C CA . ARG A 1 79 ? -12.162 8.079 17.167 1.00 87.69 79 ARG A CA 1
ATOM 623 C C . ARG A 1 79 ? -12.308 6.993 18.229 1.00 87.69 79 ARG A C 1
ATOM 625 O O . ARG A 1 79 ? -13.387 6.878 18.792 1.00 87.69 79 ARG A O 1
ATOM 632 N N . GLN A 1 80 ? -11.258 6.225 18.521 1.00 85.88 80 GLN A N 1
ATOM 633 C CA . GLN A 1 80 ? -11.277 5.234 19.602 1.00 85.88 80 GLN A CA 1
ATOM 634 C C . GLN A 1 80 ? -11.527 5.894 20.960 1.00 85.88 80 GLN A C 1
ATOM 636 O O . GLN A 1 80 ? -12.467 5.504 21.646 1.00 85.88 80 GLN A O 1
ATOM 641 N N . VAL A 1 81 ? -10.776 6.952 21.286 1.00 89.44 81 VAL A N 1
ATOM 642 C CA . VAL A 1 81 ? -10.958 7.722 22.531 1.00 89.44 81 VAL A CA 1
ATOM 643 C C . VAL A 1 81 ? -12.377 8.292 22.624 1.00 89.44 81 VAL A C 1
ATOM 645 O O . VAL A 1 81 ? -13.042 8.152 23.649 1.00 89.44 81 VAL A O 1
ATOM 648 N N . MET A 1 82 ? -12.882 8.883 21.537 1.00 88.50 82 MET A N 1
ATOM 649 C CA . MET A 1 82 ? -14.247 9.415 21.499 1.00 88.50 82 MET A CA 1
ATOM 650 C C . MET A 1 82 ? -15.302 8.316 21.698 1.00 88.50 82 MET A C 1
ATOM 652 O O . MET A 1 82 ? -16.238 8.474 22.480 1.00 88.50 82 MET A O 1
ATOM 656 N N . ASN A 1 83 ? -15.144 7.177 21.020 1.00 90.62 83 ASN A N 1
ATOM 657 C CA . ASN A 1 83 ? -16.057 6.043 21.140 1.00 90.62 83 ASN A CA 1
ATOM 658 C C . ASN A 1 83 ? -16.063 5.458 22.555 1.00 90.62 83 ASN A C 1
ATOM 660 O O . ASN A 1 83 ? -17.115 5.040 23.036 1.00 90.62 83 ASN A O 1
ATOM 664 N N . GLU A 1 84 ? -14.912 5.423 23.221 1.00 92.56 84 GLU A N 1
ATOM 665 C CA . GLU A 1 84 ? -14.806 4.996 24.613 1.00 92.56 84 GLU A CA 1
ATOM 666 C C . GLU A 1 84 ? -15.557 5.955 25.545 1.00 92.56 84 GLU A C 1
ATOM 668 O O . GLU A 1 84 ? -16.396 5.506 26.325 1.00 92.56 84 GLU A O 1
ATOM 673 N N . ALA A 1 85 ? -15.374 7.270 25.387 1.00 91.31 85 ALA A N 1
ATOM 674 C CA . ALA A 1 85 ? -16.121 8.273 26.149 1.00 91.31 85 ALA A CA 1
ATOM 675 C C . ALA A 1 85 ? -17.645 8.159 25.938 1.00 91.31 85 ALA A C 1
ATOM 677 O O . ALA A 1 85 ? -18.414 8.187 26.903 1.00 91.31 85 ALA A O 1
ATOM 678 N N . ILE A 1 86 ? -18.090 7.952 24.692 1.00 92.75 86 ILE A N 1
ATOM 679 C CA . ILE A 1 86 ? -19.501 7.694 24.354 1.00 92.75 86 ILE A CA 1
ATOM 680 C C . ILE A 1 86 ? -20.011 6.431 25.062 1.00 92.75 86 ILE A C 1
ATOM 682 O O . ILE A 1 86 ? -21.098 6.443 25.648 1.00 92.75 86 ILE A O 1
ATOM 686 N N . ARG A 1 87 ? -19.232 5.340 25.037 1.00 92.50 87 ARG A N 1
ATOM 687 C CA . ARG A 1 87 ? -19.581 4.080 25.712 1.00 92.50 87 ARG A CA 1
ATOM 688 C C . ARG A 1 87 ? -19.697 4.265 27.221 1.00 92.50 87 ARG A C 1
ATOM 690 O O . ARG A 1 87 ? -20.645 3.751 27.807 1.00 92.50 87 ARG A O 1
ATOM 697 N N . GLU A 1 88 ? -18.796 5.020 27.841 1.00 94.31 88 GLU A N 1
ATOM 698 C CA . GLU A 1 88 ? -18.854 5.317 29.275 1.00 94.31 88 GLU A CA 1
ATOM 699 C C . GLU A 1 88 ? -20.088 6.147 29.651 1.00 94.31 88 GLU A C 1
ATOM 701 O O . GLU A 1 88 ? -20.778 5.827 30.621 1.00 94.31 88 GLU A O 1
ATOM 706 N N . LEU A 1 89 ? -20.443 7.165 28.861 1.00 92.25 89 LEU A N 1
ATOM 707 C CA . LEU A 1 89 ? -21.681 7.923 29.079 1.00 92.25 89 LEU A CA 1
ATOM 708 C C . LEU A 1 89 ? -22.928 7.043 28.920 1.00 92.25 89 LEU A C 1
ATOM 710 O O . LEU A 1 89 ? -23.870 7.163 29.710 1.00 92.25 89 LEU A O 1
ATOM 714 N N . SER A 1 90 ? -22.920 6.134 27.941 1.00 93.69 90 SER A N 1
ATOM 715 C CA . SER A 1 90 ? -24.004 5.171 27.734 1.00 93.69 90 SER A CA 1
ATOM 716 C C . SER A 1 90 ? -24.140 4.201 28.908 1.00 93.69 90 SER A C 1
ATOM 718 O O . SER A 1 90 ? -25.258 3.969 29.364 1.00 93.69 90 SER A O 1
ATOM 720 N N . LYS A 1 91 ? -23.031 3.659 29.433 1.00 94.19 91 LYS A N 1
ATOM 721 C CA . LYS A 1 91 ? -23.039 2.778 30.617 1.00 94.19 91 LYS A CA 1
ATOM 722 C C . LYS A 1 91 ? -23.599 3.480 31.856 1.00 94.19 91 LYS A C 1
ATOM 724 O O . LYS A 1 91 ? -24.265 2.847 32.665 1.00 94.19 91 LYS A O 1
ATOM 729 N N . LYS A 1 92 ? -23.385 4.794 31.976 1.00 93.69 92 LYS A N 1
ATOM 730 C CA . LYS A 1 92 ? -23.955 5.640 33.040 1.00 93.69 92 LYS A CA 1
ATOM 731 C C . LYS A 1 92 ? -25.452 5.945 32.857 1.00 93.69 92 LYS A C 1
ATOM 733 O O . LYS A 1 92 ? -26.002 6.734 33.619 1.00 93.69 92 LYS A O 1
ATOM 738 N N . GLY A 1 93 ? -26.113 5.370 31.848 1.00 93.50 93 GLY A N 1
ATOM 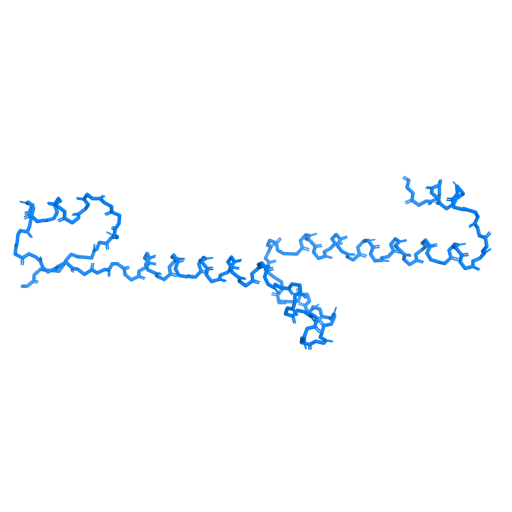739 C CA . GLY A 1 93 ? -27.541 5.576 31.583 1.00 93.50 93 GLY A CA 1
ATOM 740 C C . GLY A 1 93 ? -27.873 6.930 30.946 1.00 93.50 93 GLY A C 1
ATOM 741 O O . GLY A 1 93 ? -29.026 7.358 30.956 1.00 93.50 93 GLY A O 1
ATOM 742 N N . THR A 1 94 ? -26.879 7.633 30.395 1.00 94.00 94 THR A N 1
ATOM 743 C CA . THR A 1 94 ? -27.095 8.925 29.733 1.00 94.00 94 THR A CA 1
ATOM 744 C C . THR A 1 94 ? -27.909 8.725 28.453 1.00 94.00 94 THR A C 1
ATOM 746 O O . THR A 1 94 ? -27.576 7.879 27.627 1.00 94.00 94 THR A O 1
ATOM 749 N N . SER A 1 95 ? -28.969 9.514 28.250 1.00 93.19 95 SER A N 1
ATOM 750 C CA . SER A 1 95 ? -29.775 9.411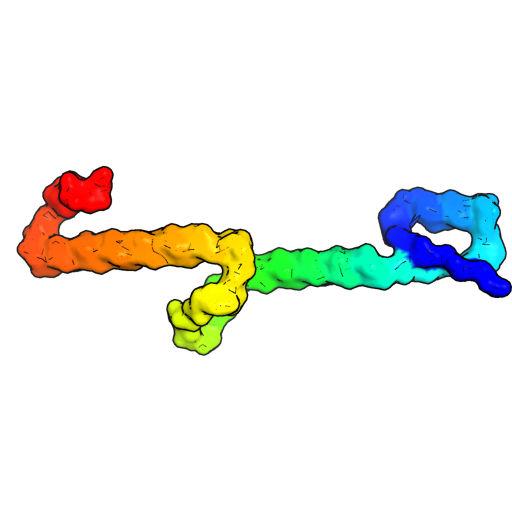 27.028 1.00 93.19 95 SER A CA 1
ATOM 751 C C . SER A 1 95 ? -28.963 9.788 25.784 1.00 93.19 95 SER A C 1
ATOM 753 O O . SER A 1 95 ? -28.146 10.709 25.824 1.00 93.19 95 SER A O 1
ATOM 755 N N . ILE A 1 96 ? -29.232 9.131 24.650 1.00 90.12 96 ILE A N 1
ATOM 756 C CA . ILE A 1 96 ? -28.505 9.340 23.381 1.00 90.12 96 ILE A CA 1
ATOM 757 C C . ILE A 1 96 ? -28.451 10.828 23.001 1.00 90.12 96 ILE A C 1
ATOM 759 O O . ILE A 1 96 ? -27.398 11.348 22.642 1.00 90.12 96 ILE A O 1
ATOM 763 N N . ARG A 1 97 ? -29.566 11.555 23.163 1.00 93.00 97 ARG A N 1
ATOM 764 C CA . ARG A 1 97 ? -29.644 12.995 22.863 1.00 93.00 97 ARG A CA 1
ATOM 765 C C . ARG A 1 97 ? -28.697 13.836 23.728 1.00 93.00 97 ARG A C 1
ATOM 767 O O . ARG A 1 97 ? -28.197 14.856 23.263 1.00 93.00 97 ARG A O 1
ATOM 774 N N . LYS A 1 98 ? -28.466 13.431 24.980 1.00 92.00 98 LYS A N 1
ATOM 775 C CA . LYS A 1 98 ? -27.542 14.103 25.901 1.00 92.00 98 LYS A CA 1
ATOM 776 C C . LYS A 1 98 ? -26.087 13.725 25.617 1.00 92.00 98 LYS A C 1
ATOM 778 O O . LYS A 1 98 ? -25.246 14.609 25.680 1.00 92.00 98 LYS A O 1
ATOM 783 N N . ILE A 1 99 ? -25.817 12.479 25.223 1.00 92.81 99 ILE A N 1
ATOM 784 C CA . ILE A 1 99 ? -24.485 12.037 24.781 1.00 92.81 99 ILE A CA 1
ATOM 785 C C . ILE A 1 99 ? -24.030 12.850 23.568 1.00 92.81 99 ILE A C 1
ATOM 787 O O . ILE A 1 99 ? -22.966 13.451 23.621 1.00 92.81 99 ILE A O 1
ATOM 791 N N . VAL A 1 100 ? -24.867 12.960 22.526 1.00 90.38 100 VAL A N 1
ATOM 792 C CA . VAL A 1 100 ? -24.525 13.723 21.310 1.00 90.38 100 VAL A CA 1
ATOM 793 C C . VAL A 1 100 ? -24.148 15.167 21.645 1.00 90.38 100 VAL A C 1
ATOM 795 O O . VAL A 1 100 ? -23.135 15.644 21.158 1.00 90.38 100 VAL A O 1
ATOM 798 N N . ARG A 1 101 ? -24.894 15.832 22.540 1.00 90.56 101 ARG A N 1
ATOM 799 C CA . ARG A 1 101 ? -24.587 17.203 22.998 1.00 90.56 101 ARG A CA 1
ATOM 800 C C . ARG A 1 101 ? -23.273 17.339 23.774 1.00 90.56 101 ARG A C 1
ATOM 802 O O . ARG A 1 101 ? -22.814 18.456 23.967 1.00 90.56 101 ARG A O 1
ATOM 809 N N . GLN A 1 102 ? -22.741 16.247 24.316 1.00 85.00 102 GLN A N 1
ATOM 810 C CA . GLN A 1 102 ? -21.537 16.249 25.149 1.00 85.00 102 GLN A CA 1
ATOM 811 C C . GLN A 1 102 ? -20.283 15.813 24.383 1.00 85.00 102 GLN A C 1
ATOM 813 O O . GLN A 1 102 ? -19.183 16.015 24.888 1.00 85.00 102 GLN A O 1
ATOM 818 N N . THR A 1 103 ? -20.433 15.202 23.204 1.00 83.31 103 THR A N 1
ATOM 819 C CA . THR A 1 103 ? -19.324 14.565 22.471 1.00 83.31 103 THR A CA 1
ATOM 820 C C . THR A 1 103 ? -19.134 15.068 21.037 1.00 83.31 103 THR A C 1
ATOM 822 O O . THR A 1 103 ? -18.119 14.735 20.429 1.00 83.31 103 THR A O 1
ATOM 825 N N . VAL A 1 104 ? -20.090 15.821 20.482 1.00 74.69 104 VAL A N 1
ATOM 826 C CA . VAL A 1 104 ? -20.063 16.393 19.119 1.00 74.69 104 VAL A CA 1
ATOM 827 C C . VAL A 1 104 ? -20.332 17.887 19.200 1.00 74.69 104 VAL A C 1
ATOM 829 O O . VAL A 1 104 ? -19.604 18.633 18.515 1.00 74.69 104 VAL A O 1
#

pLDDT: mean 85.13, std 8.43, range [59.25, 94.88]

Radius of gyration: 26.12 Å; chains: 1; bounding box: 56×30×70 Å

Sequence (104 aa):
MSIVARDRRGGYGEAIVKALPHAEQVADRWHLMENSSRAFLDAVGKSMRQIRQTVGSNVVDPKLLTYAEKPQYEGYLRRQVMNEAIRELSKKGTSIRKIVRQTV

Secondary structure (DSSP, 8-state):
--EEEE--STTHHHHHHHH-TTSEEEE-HHHHHHHHHHHHHHHHHHHHHHHHHHH------GGG--TTTHHHHHHHHHHHHHHHHHHHHHHTT--HHHHHHHH-

Foldseek 3Di:
DAEDEDDPDPDPVVVCCVPPVPYHYDHHPVNVCVVVVVVVCVVCVVCVVVVCVVVVPPDDDLVPDDPVCNVVVVVVVVVVVLVVVLVVCVVVVNDPVVSVVVRD